Protein AF-A0A8T7GIE9-F1 (afdb_monomer_lite)

Radius of gyration: 16.2 Å; chains: 1; bounding box: 34×30×41 Å

Sequence (83 aa):
MKILSVRVCKETKDKLEFLVSKKTFRNKSEAVRIMLEEHLKEHSELFSTAEFEGLIKEADKMSDRSFEELAAKVFKAQKHLCN

pLDDT: mean 75.1, std 14.09, range [38.06, 92.19]

Secondary structure (DSSP, 8-state):
---------HHHHHHHHHHHHTTSSSSHHHHHHHHHHHHHHHTGGGG-HHHHHHHHHHHTTS-HHHHHHHHHHHHHTTTTS--

Foldseek 3Di:
DDDDDDDDDPVVVVVLVVCCVVVVDVDSVRVVVVVVVVVCVVPVVVCPDDVVVVVVVVVVVDDPVRVVVVCCVVVVVPPPDDD

Structure (mmCIF, N/CA/C/O backbone):
data_AF-A0A8T7GIE9-F1
#
_entry.id   AF-A0A8T7GIE9-F1
#
loop_
_atom_site.group_PDB
_atom_site.id
_atom_site.type_symbol
_atom_site.label_atom_id
_atom_site.label_alt_id
_atom_site.label_comp_id
_atom_site.label_asym_id
_atom_site.label_entity_id
_atom_site.label_seq_id
_atom_site.pdbx_PDB_ins_code
_atom_site.Cartn_x
_atom_site.Cartn_y
_atom_site.Cartn_z
_atom_site.occupancy
_atom_site.B_iso_or_equiv
_atom_site.auth_seq_id
_atom_site.auth_comp_id
_atom_site.auth_asym_id
_atom_site.auth_atom_id
_atom_site.pdbx_PDB_model_num
ATOM 1 N N . MET A 1 1 ? -1.203 17.882 -1.775 1.00 62.81 1 MET A N 1
ATOM 2 C CA . MET A 1 1 ? -1.443 16.428 -1.622 1.00 62.81 1 MET A CA 1
ATOM 3 C C . MET A 1 1 ? -2.296 15.973 -2.798 1.00 62.81 1 MET A C 1
ATOM 5 O O . MET A 1 1 ? -3.349 16.563 -2.999 1.00 62.81 1 MET A O 1
ATOM 9 N N . LYS A 1 2 ? -1.835 15.020 -3.618 1.00 76.88 2 LYS A N 1
ATOM 10 C CA . LYS A 1 2 ? -2.607 14.516 -4.770 1.00 76.88 2 LYS A CA 1
ATOM 11 C C . LYS A 1 2 ? -3.463 13.338 -4.301 1.00 76.88 2 LYS A C 1
ATOM 13 O O . LYS A 1 2 ? -2.933 12.417 -3.685 1.00 76.88 2 LYS A O 1
ATOM 18 N N . ILE A 1 3 ? -4.773 13.398 -4.527 1.00 76.56 3 ILE A N 1
ATOM 19 C CA . ILE A 1 3 ? -5.706 12.324 -4.162 1.00 76.56 3 ILE A CA 1
ATOM 20 C C . ILE A 1 3 ? -5.895 11.444 -5.395 1.00 76.56 3 ILE A C 1
ATOM 22 O O . ILE A 1 3 ? -6.270 11.940 -6.455 1.00 76.56 3 ILE A O 1
ATOM 26 N N . LEU A 1 4 ? -5.613 10.150 -5.256 1.00 81.38 4 LEU A N 1
ATOM 27 C CA . LEU A 1 4 ? -5.812 9.153 -6.303 1.00 81.38 4 LEU A CA 1
ATOM 28 C C . LEU A 1 4 ? -6.998 8.268 -5.922 1.00 81.38 4 LEU A C 1
ATOM 30 O O . LEU A 1 4 ? -7.000 7.644 -4.861 1.00 81.38 4 LEU A O 1
ATOM 34 N N . SER A 1 5 ? -8.011 8.217 -6.784 1.00 81.44 5 SER A N 1
ATOM 35 C CA . SER A 1 5 ? -9.120 7.276 -6.647 1.00 81.44 5 SER A CA 1
ATOM 36 C C . SER A 1 5 ? -8.734 5.946 -7.286 1.00 81.44 5 SER A C 1
ATOM 38 O O . SER A 1 5 ? -8.505 5.889 -8.494 1.00 81.44 5 SER A O 1
ATOM 40 N N . VAL A 1 6 ? -8.695 4.877 -6.494 1.00 81.31 6 VAL A N 1
ATOM 41 C CA . VAL A 1 6 ? -8.320 3.538 -6.963 1.00 81.31 6 VAL A CA 1
ATOM 42 C C . VAL A 1 6 ? -9.518 2.608 -6.817 1.00 81.31 6 VAL A C 1
ATOM 44 O O . VAL A 1 6 ? -10.209 2.635 -5.796 1.00 81.31 6 VAL A O 1
ATOM 47 N N . ARG A 1 7 ? -9.784 1.789 -7.838 1.00 85.56 7 ARG A N 1
ATOM 48 C CA . ARG A 1 7 ? -10.776 0.713 -7.742 1.00 85.56 7 ARG A CA 1
ATOM 49 C C . ARG A 1 7 ? -10.072 -0.541 -7.253 1.00 85.56 7 ARG A C 1
ATOM 51 O O . ARG A 1 7 ? -9.070 -0.941 -7.833 1.00 85.56 7 ARG A O 1
ATOM 58 N N . VAL A 1 8 ? -10.612 -1.148 -6.209 1.00 85.06 8 VAL A N 1
ATOM 59 C CA . VAL A 1 8 ? -10.117 -2.402 -5.636 1.00 85.06 8 VAL A CA 1
ATOM 60 C C . VAL A 1 8 ? -11.278 -3.364 -5.451 1.00 85.06 8 VAL A C 1
ATOM 62 O O . VAL A 1 8 ? -12.435 -2.939 -5.357 1.00 85.06 8 VAL A O 1
ATOM 65 N N . CYS A 1 9 ? -10.969 -4.653 -5.389 1.00 89.88 9 CYS A N 1
ATOM 66 C CA . CYS A 1 9 ? -11.960 -5.687 -5.136 1.00 89.88 9 CYS A CA 1
ATOM 67 C C . CYS A 1 9 ? -12.612 -5.485 -3.762 1.00 89.88 9 CYS A C 1
ATOM 69 O O . CYS A 1 9 ? -11.984 -4.992 -2.817 1.00 89.88 9 CYS A O 1
ATOM 71 N N . LYS A 1 10 ? -13.887 -5.874 -3.649 1.00 89.44 10 LYS A N 1
ATOM 72 C CA . LYS A 1 10 ? -14.663 -5.710 -2.413 1.00 89.44 10 LYS A CA 1
ATOM 73 C C . LYS A 1 10 ? -13.981 -6.401 -1.231 1.00 89.44 10 LYS A C 1
ATOM 75 O O . LYS A 1 10 ? -13.831 -5.790 -0.184 1.00 89.44 10 LYS A O 1
ATOM 80 N N . GLU A 1 11 ? -13.474 -7.613 -1.436 1.00 90.94 11 GLU A N 1
ATOM 81 C CA . GLU A 1 11 ? -12.762 -8.364 -0.399 1.00 90.94 11 GLU A CA 1
ATOM 82 C C . GLU A 1 11 ? -11.541 -7.600 0.149 1.00 90.94 11 GLU A C 1
ATOM 84 O O . GLU A 1 11 ? -11.342 -7.512 1.359 1.00 90.94 11 GLU A O 1
ATOM 89 N N . THR A 1 12 ? -10.743 -6.985 -0.7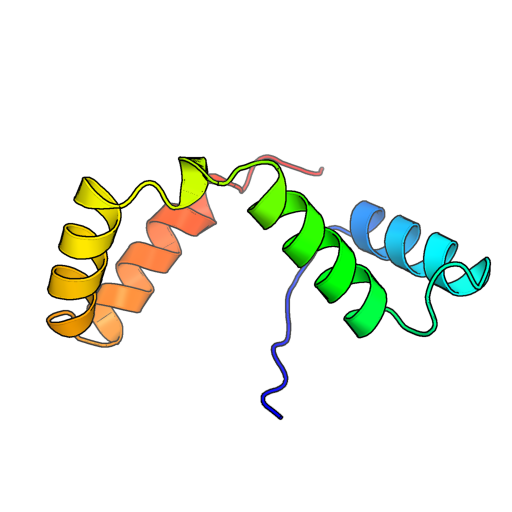30 1.00 87.81 12 THR A N 1
ATOM 90 C CA . THR A 1 12 ? -9.586 -6.166 -0.338 1.00 87.81 12 THR A CA 1
ATOM 91 C C . THR A 1 12 ? -10.018 -4.935 0.451 1.00 87.81 12 THR A C 1
ATOM 93 O O . THR A 1 12 ? -9.396 -4.585 1.455 1.00 87.81 12 THR A O 1
ATOM 96 N N . LYS A 1 13 ? -11.106 -4.285 0.022 1.00 89.25 13 LYS A N 1
ATOM 97 C CA . LYS A 1 13 ? -11.683 -3.140 0.730 1.00 89.25 13 LYS A CA 1
ATOM 98 C C . LYS A 1 13 ? -12.156 -3.534 2.131 1.00 89.25 13 LYS A C 1
ATOM 100 O O . LYS A 1 13 ? -11.861 -2.808 3.078 1.00 89.25 13 LYS A O 1
ATOM 105 N N . ASP A 1 14 ? -12.831 -4.670 2.263 1.00 91.94 14 ASP A N 1
ATOM 106 C CA . ASP A 1 14 ? -13.383 -5.148 3.532 1.00 91.94 14 ASP A CA 1
ATOM 107 C C . ASP A 1 14 ? -12.256 -5.522 4.514 1.00 91.94 14 ASP A C 1
ATOM 109 O O . ASP A 1 14 ? -12.303 -5.153 5.688 1.00 91.94 14 ASP A O 1
ATOM 113 N N . LYS A 1 15 ? -11.174 -6.153 4.030 1.00 90.19 15 LYS A N 1
ATOM 114 C CA . LYS A 1 15 ? -9.962 -6.413 4.832 1.00 90.19 15 LYS A CA 1
ATOM 115 C C . LYS A 1 15 ? -9.300 -5.117 5.316 1.00 90.19 15 LYS A C 1
ATOM 117 O O . LYS A 1 15 ? -8.935 -5.012 6.486 1.00 90.19 15 LYS A O 1
ATOM 122 N N . LEU A 1 16 ? -9.185 -4.109 4.448 1.00 90.25 16 LEU A N 1
ATOM 123 C CA . LEU A 1 16 ? -8.667 -2.783 4.816 1.00 90.25 16 LEU A CA 1
ATOM 124 C C . LEU A 1 16 ? -9.548 -2.093 5.866 1.00 90.25 16 LEU A C 1
ATOM 126 O O . LEU A 1 16 ? -9.036 -1.515 6.823 1.00 90.25 16 LEU A O 1
ATOM 130 N N . GLU A 1 17 ? -10.871 -2.160 5.709 1.00 91.00 17 GLU A N 1
ATOM 131 C CA . GLU A 1 17 ? -11.825 -1.628 6.687 1.00 91.00 17 GLU A CA 1
ATOM 132 C C . GLU A 1 17 ? -11.702 -2.327 8.038 1.00 91.00 17 GLU A C 1
ATOM 134 O O . GLU A 1 17 ? -11.669 -1.653 9.070 1.00 91.00 17 GLU A O 1
ATOM 139 N N . PHE A 1 18 ? -11.548 -3.650 8.040 1.00 92.19 18 PHE A N 1
ATOM 140 C CA . PHE A 1 18 ? -11.334 -4.422 9.256 1.00 92.19 18 PHE A CA 1
ATOM 141 C C . PHE A 1 18 ? -10.072 -3.969 10.005 1.00 92.19 18 PHE A C 1
ATOM 143 O O . PHE A 1 18 ? -10.140 -3.695 11.203 1.00 92.19 18 PHE A O 1
ATOM 150 N N . LEU A 1 19 ? -8.941 -3.806 9.315 1.00 88.50 19 LEU A N 1
ATOM 151 C CA . LEU A 1 19 ? -7.678 -3.381 9.934 1.00 88.50 19 LEU A CA 1
ATOM 152 C C . LEU A 1 19 ? -7.749 -1.964 10.527 1.00 88.50 19 LEU A C 1
ATOM 154 O O . LEU A 1 19 ? -7.229 -1.713 11.615 1.00 88.50 19 LEU A O 1
ATOM 158 N N . VAL A 1 20 ? -8.454 -1.047 9.860 1.00 90.69 20 VAL A N 1
ATOM 159 C CA . VAL A 1 20 ? -8.717 0.294 10.406 1.00 90.69 20 VAL A CA 1
ATOM 160 C C . VAL A 1 20 ? -9.663 0.212 11.610 1.00 90.69 20 VAL A C 1
ATOM 162 O O . VAL A 1 20 ? -9.429 0.865 12.626 1.00 90.69 20 VAL A O 1
ATOM 165 N N . SER A 1 21 ? -10.697 -0.636 11.555 1.00 89.38 21 SER A N 1
ATOM 166 C CA . SER A 1 21 ? -11.647 -0.823 12.665 1.00 89.38 21 SER A CA 1
ATOM 167 C C . SER A 1 21 ? -10.984 -1.369 13.936 1.00 89.38 21 SER A C 1
ATOM 169 O O . SER A 1 21 ? -11.364 -1.004 15.049 1.00 89.38 21 SER A O 1
ATOM 171 N N . LYS A 1 22 ? -9.937 -2.190 13.780 1.00 90.50 22 LYS A N 1
ATOM 172 C CA . LYS A 1 22 ? -9.114 -2.722 14.874 1.00 90.50 22 LYS A CA 1
ATOM 173 C C . LYS A 1 22 ? -8.125 -1.704 15.448 1.00 90.50 22 LYS A C 1
ATOM 175 O O . LYS A 1 22 ? -7.394 -2.042 16.372 1.00 90.50 22 LYS A O 1
ATOM 180 N N . LYS A 1 23 ? -8.129 -0.463 14.943 1.00 86.00 23 LYS A N 1
ATOM 181 C CA . LYS A 1 23 ? -7.195 0.619 15.295 1.00 86.00 23 LYS A CA 1
ATOM 182 C C . LYS A 1 23 ? -5.726 0.277 15.024 1.00 86.00 23 LYS A C 1
ATOM 184 O O . LYS A 1 23 ? -4.847 0.949 15.551 1.00 86.00 23 LYS A O 1
ATOM 189 N N . THR A 1 24 ? -5.459 -0.726 14.183 1.00 86.62 24 THR A N 1
ATOM 190 C CA . THR A 1 24 ? -4.101 -1.042 13.715 1.00 86.62 24 THR A CA 1
ATOM 191 C C . THR A 1 24 ? -3.564 0.077 12.826 1.00 86.62 24 THR A C 1
ATOM 193 O O . THR A 1 24 ? -2.385 0.398 12.887 1.00 86.62 24 THR A O 1
ATOM 196 N N . PHE A 1 25 ? -4.450 0.722 12.061 1.00 89.38 25 PHE A N 1
ATOM 197 C CA . PHE A 1 25 ? -4.138 1.907 11.266 1.00 89.38 25 PHE A CA 1
ATOM 198 C C . PHE A 1 25 ? -5.148 3.017 11.537 1.00 89.38 25 PHE A C 1
ATOM 200 O O . PHE A 1 25 ? -6.335 2.753 11.742 1.00 89.38 25 PHE A O 1
ATOM 207 N N . ARG A 1 26 ? -4.701 4.277 11.484 1.00 86.56 26 ARG A N 1
ATOM 208 C CA . ARG A 1 26 ? -5.565 5.439 11.745 1.00 86.56 26 ARG A CA 1
ATOM 209 C C . ARG A 1 26 ? -6.633 5.643 10.670 1.00 86.56 26 ARG A C 1
ATOM 211 O O . ARG A 1 26 ? -7.723 6.124 10.965 1.00 86.56 26 ARG A O 1
ATOM 218 N N . ASN A 1 27 ? -6.307 5.353 9.412 1.00 90.12 27 ASN A N 1
ATOM 219 C CA . ASN A 1 27 ? -7.209 5.474 8.267 1.00 90.12 27 ASN A CA 1
ATOM 220 C C . ASN A 1 27 ? -6.742 4.576 7.107 1.00 90.12 27 ASN A C 1
ATOM 222 O O . ASN A 1 27 ? -5.623 4.068 7.108 1.00 90.12 27 ASN A O 1
ATOM 226 N N . LYS A 1 28 ? -7.600 4.402 6.095 1.00 88.25 28 LYS A N 1
ATOM 227 C CA . LYS A 1 28 ? -7.322 3.532 4.938 1.00 88.25 28 LYS A CA 1
ATOM 228 C C . LYS A 1 28 ? -6.108 3.989 4.129 1.00 88.25 28 LYS A C 1
ATOM 230 O O . LYS A 1 28 ? -5.325 3.157 3.695 1.00 88.25 28 LYS A O 1
ATOM 235 N N . SER A 1 29 ? -5.954 5.296 3.926 1.00 88.25 29 SER A N 1
ATOM 236 C CA . SER A 1 29 ? -4.848 5.850 3.138 1.00 88.25 29 SER A CA 1
ATOM 237 C C . SER A 1 29 ? -3.497 5.609 3.809 1.00 88.25 29 SER A C 1
ATOM 239 O O . SER A 1 29 ? -2.515 5.335 3.131 1.00 88.25 29 SER A O 1
ATOM 241 N N . GLU A 1 30 ? -3.455 5.696 5.137 1.00 87.38 30 GLU A N 1
ATOM 242 C CA . GLU A 1 30 ? -2.278 5.382 5.943 1.00 87.38 30 GLU A CA 1
ATOM 243 C C . GLU A 1 30 ? -1.945 3.893 5.883 1.00 87.38 30 GLU A C 1
ATOM 245 O O . GLU A 1 30 ? -0.801 3.552 5.601 1.00 87.38 30 GLU A O 1
ATOM 250 N N . ALA A 1 31 ? -2.949 3.022 6.038 1.00 89.12 31 ALA A N 1
ATOM 251 C CA . ALA A 1 31 ? -2.772 1.577 5.914 1.00 89.12 31 ALA A CA 1
ATOM 252 C C . ALA A 1 31 ? -2.166 1.196 4.556 1.00 89.12 31 ALA A C 1
ATOM 254 O O . ALA A 1 31 ? -1.146 0.519 4.497 1.00 89.12 31 ALA A O 1
ATOM 255 N N . VAL A 1 32 ? -2.756 1.694 3.463 1.00 89.81 32 VAL A N 1
ATOM 256 C CA . VAL A 1 32 ? -2.271 1.417 2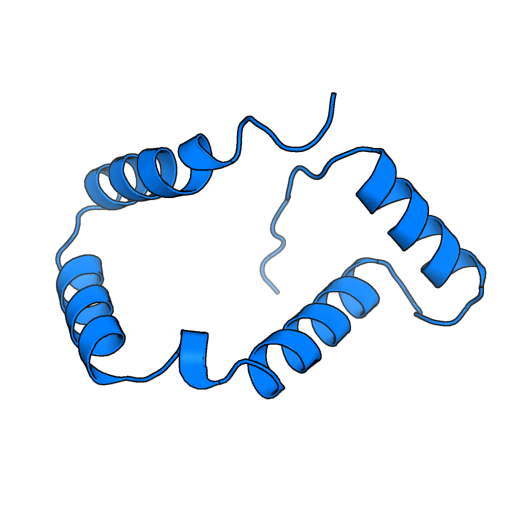.104 1.00 89.81 32 VAL A CA 1
ATOM 257 C C . VAL A 1 32 ? -0.860 1.962 1.895 1.00 89.81 32 VAL A C 1
ATOM 259 O O . VAL A 1 32 ? -0.048 1.295 1.262 1.00 89.81 32 VAL A O 1
ATOM 262 N N . ARG A 1 33 ? -0.541 3.150 2.425 1.00 88.25 33 ARG A N 1
ATOM 263 C CA . ARG A 1 33 ? 0.804 3.722 2.292 1.00 88.25 33 ARG A CA 1
ATOM 264 C C . ARG A 1 33 ? 1.851 2.860 2.992 1.00 88.25 33 ARG A C 1
ATOM 266 O O . ARG A 1 33 ? 2.852 2.547 2.365 1.00 88.25 33 ARG A O 1
ATOM 273 N N . ILE A 1 34 ? 1.604 2.464 4.240 1.00 88.62 34 ILE A N 1
ATOM 274 C CA . ILE A 1 34 ? 2.540 1.635 5.012 1.00 88.62 34 ILE A CA 1
ATOM 275 C C . ILE A 1 34 ? 2.732 0.280 4.331 1.00 88.62 34 ILE A C 1
ATOM 277 O O . ILE A 1 34 ? 3.865 -0.107 4.078 1.00 88.62 34 ILE A O 1
ATOM 281 N N . MET A 1 35 ? 1.638 -0.384 3.942 1.00 88.69 35 MET A N 1
ATOM 282 C CA . MET A 1 35 ? 1.702 -1.672 3.242 1.00 88.69 35 MET A CA 1
ATOM 283 C C . MET A 1 35 ? 2.502 -1.586 1.940 1.00 88.69 35 MET A C 1
ATOM 285 O O . MET A 1 35 ? 3.286 -2.480 1.641 1.00 88.69 35 MET A O 1
ATOM 289 N N . LEU A 1 36 ? 2.314 -0.515 1.159 1.00 87.00 36 LEU A N 1
ATOM 290 C CA . LEU A 1 36 ? 3.111 -0.295 -0.043 1.00 87.00 36 LEU A CA 1
ATOM 291 C C . LEU A 1 36 ? 4.577 -0.069 0.320 1.00 87.00 36 LEU A C 1
ATOM 293 O O . LEU A 1 36 ? 5.431 -0.746 -0.227 1.00 87.00 36 LEU A O 1
ATOM 297 N N . GLU A 1 37 ? 4.886 0.834 1.249 1.00 85.81 37 GLU A N 1
ATOM 298 C CA . GLU A 1 37 ? 6.270 1.110 1.650 1.00 85.81 37 GLU A CA 1
ATOM 299 C C . GLU A 1 37 ? 7.010 -0.138 2.145 1.00 85.81 37 GLU A C 1
ATOM 301 O O . GLU A 1 37 ? 8.174 -0.326 1.799 1.00 85.81 37 GLU A O 1
ATOM 306 N N . GLU A 1 38 ? 6.352 -0.991 2.929 1.00 88.56 38 GLU A N 1
ATOM 307 C CA . GLU A 1 38 ? 6.898 -2.275 3.377 1.00 88.56 38 GLU A CA 1
ATOM 308 C C . GLU A 1 38 ? 7.138 -3.211 2.193 1.00 88.56 38 GLU A C 1
ATOM 310 O O . GLU A 1 38 ? 8.256 -3.687 2.011 1.00 88.56 38 GLU A O 1
ATOM 315 N N . HIS A 1 39 ? 6.142 -3.377 1.320 1.00 84.56 39 HIS A N 1
ATOM 316 C CA . HIS A 1 39 ? 6.262 -4.230 0.142 1.00 84.56 39 HIS A CA 1
ATOM 317 C C . HIS A 1 39 ? 7.397 -3.789 -0.795 1.00 84.56 39 HIS A C 1
ATOM 319 O O . HIS A 1 39 ? 8.141 -4.624 -1.299 1.00 84.56 39 HIS A O 1
ATOM 325 N N . LEU A 1 40 ? 7.579 -2.480 -1.004 1.00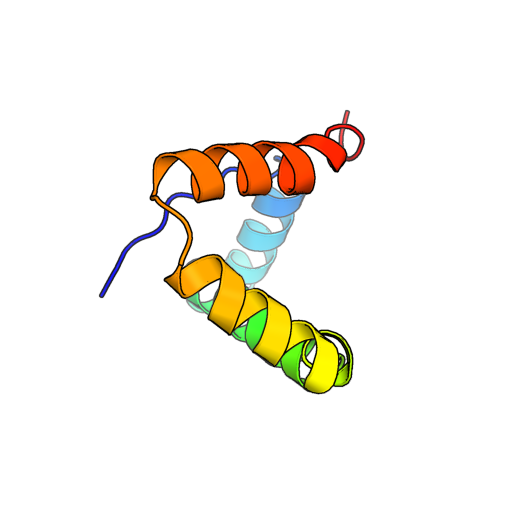 81.31 40 LEU A N 1
ATOM 326 C CA . LEU A 1 40 ? 8.666 -1.963 -1.843 1.00 81.31 40 LEU A CA 1
ATOM 327 C C . LEU A 1 40 ? 10.045 -2.109 -1.184 1.00 81.31 40 LEU A C 1
ATOM 329 O O . LEU A 1 40 ? 11.041 -2.225 -1.894 1.00 81.31 40 LEU A O 1
ATOM 333 N N . LYS A 1 41 ? 10.125 -2.097 0.153 1.00 81.00 41 LYS A N 1
ATOM 334 C CA . LYS A 1 41 ? 11.375 -2.378 0.878 1.00 81.00 41 LYS A CA 1
ATOM 335 C C . LYS A 1 41 ? 11.745 -3.854 0.802 1.00 81.00 41 LYS A C 1
ATOM 337 O O . LYS A 1 41 ? 12.917 -4.166 0.623 1.00 81.00 41 LYS A O 1
ATOM 342 N N . GLU A 1 42 ? 10.762 -4.736 0.958 1.00 86.62 42 GLU A N 1
ATOM 343 C CA . GLU A 1 42 ? 10.954 -6.187 0.884 1.00 86.62 42 GLU A CA 1
ATOM 344 C C . GLU A 1 42 ? 11.323 -6.635 -0.530 1.00 86.62 42 GLU A C 1
ATOM 346 O O . GLU A 1 42 ? 12.204 -7.473 -0.691 1.00 86.62 42 GLU A O 1
ATOM 351 N N . HIS A 1 43 ? 10.704 -6.021 -1.540 1.00 81.06 43 HIS A N 1
ATOM 352 C CA . HIS A 1 43 ? 10.880 -6.371 -2.944 1.00 81.06 43 HIS A CA 1
ATOM 353 C C . HIS A 1 43 ? 11.625 -5.290 -3.729 1.00 81.06 43 HIS A C 1
ATOM 355 O O . HIS A 1 43 ? 11.140 -4.760 -4.734 1.00 81.06 43 HIS A O 1
ATOM 361 N N . SER A 1 44 ? 12.826 -4.945 -3.265 1.00 71.56 44 SER A N 1
ATOM 362 C CA . SER A 1 44 ? 13.690 -3.958 -3.930 1.00 71.56 44 SER A CA 1
ATOM 363 C C . SER A 1 44 ? 14.041 -4.333 -5.382 1.00 71.56 44 SER A C 1
ATOM 365 O O . SER A 1 44 ? 14.315 -3.459 -6.205 1.00 71.56 44 SER A O 1
ATOM 367 N N . GLU A 1 45 ? 13.964 -5.620 -5.728 1.00 75.44 45 GLU A N 1
ATOM 368 C CA . GLU A 1 45 ? 14.142 -6.161 -7.073 1.00 75.44 45 GLU A CA 1
ATOM 369 C C . GLU A 1 45 ? 13.099 -5.662 -8.078 1.00 75.44 45 GLU A C 1
ATOM 371 O O . GLU A 1 45 ? 13.426 -5.530 -9.258 1.00 75.44 45 GLU A O 1
ATOM 376 N N . LEU A 1 46 ? 11.892 -5.294 -7.622 1.00 68.94 46 LEU A N 1
ATOM 377 C CA . LEU A 1 46 ? 10.869 -4.661 -8.467 1.00 68.94 46 LEU A CA 1
ATOM 378 C C . LEU A 1 46 ? 11.343 -3.318 -9.039 1.00 68.94 46 LEU A C 1
ATOM 380 O O . LEU A 1 46 ? 10.779 -2.832 -10.018 1.00 68.94 46 LEU A O 1
ATOM 384 N N . PHE A 1 47 ? 12.385 -2.735 -8.442 1.00 63.44 47 PHE A N 1
ATOM 385 C CA . PHE A 1 47 ? 13.018 -1.496 -8.875 1.00 63.44 47 PHE A CA 1
ATOM 386 C C . PHE A 1 47 ? 14.473 -1.680 -9.311 1.00 63.44 47 PHE A C 1
ATOM 388 O O . PHE A 1 47 ? 15.158 -0.677 -9.512 1.00 63.44 47 PHE A O 1
ATOM 395 N N . SER A 1 48 ? 14.977 -2.916 -9.459 1.00 57.81 48 SER A N 1
ATOM 396 C CA . SER A 1 48 ? 16.369 -3.105 -9.882 1.00 57.81 48 SER A CA 1
ATOM 397 C C . SER A 1 48 ? 16.599 -2.493 -11.272 1.00 57.81 48 SER A C 1
ATOM 399 O O . SER A 1 48 ? 15.811 -2.620 -12.208 1.00 57.81 48 SER A O 1
ATOM 401 N N . THR A 1 49 ? 17.657 -1.699 -11.349 1.00 58.41 49 THR A N 1
ATOM 402 C CA . THR A 1 49 ? 17.617 -0.342 -11.909 1.00 58.41 49 THR A CA 1
ATOM 403 C C . THR A 1 49 ? 18.032 -0.219 -13.376 1.00 58.41 49 THR A C 1
ATOM 405 O O . THR A 1 49 ? 17.939 0.870 -13.932 1.00 58.41 49 THR A O 1
ATOM 408 N N . ALA A 1 50 ? 18.444 -1.296 -14.049 1.00 58.38 50 ALA A N 1
ATOM 409 C CA . ALA A 1 50 ? 18.910 -1.197 -15.439 1.00 58.38 50 ALA A CA 1
ATOM 410 C C . ALA A 1 50 ? 17.754 -1.097 -16.451 1.00 58.38 50 ALA A C 1
ATOM 412 O O . ALA A 1 50 ? 17.763 -0.247 -17.340 1.00 58.38 50 ALA A O 1
ATOM 413 N N . GLU A 1 51 ? 16.730 -1.936 -16.297 1.00 57.25 51 GLU A N 1
ATOM 414 C CA . GLU A 1 51 ? 15.561 -1.929 -17.185 1.00 57.25 51 GLU A CA 1
ATOM 415 C C . GLU A 1 51 ? 14.608 -0.777 -16.842 1.00 57.25 51 GLU A C 1
ATOM 417 O O . GLU A 1 51 ? 14.022 -0.164 -17.734 1.00 57.25 51 GLU A O 1
ATOM 422 N N . PHE A 1 52 ? 14.514 -0.412 -15.559 1.00 61.59 52 PHE A N 1
ATOM 423 C CA . PHE A 1 52 ? 13.644 0.670 -15.104 1.00 61.59 52 PHE A CA 1
ATOM 424 C C . PHE A 1 52 ? 14.140 2.053 -15.552 1.00 61.59 52 PHE A C 1
ATOM 426 O O . PHE A 1 52 ? 13.330 2.878 -15.963 1.00 61.59 52 PHE A O 1
ATOM 433 N N . GLU A 1 53 ? 15.454 2.314 -15.568 1.00 60.91 53 GLU A N 1
ATOM 434 C CA . GLU A 1 53 ? 15.991 3.555 -16.151 1.00 60.91 53 GLU A CA 1
ATOM 435 C C . GLU A 1 53 ? 15.711 3.665 -17.654 1.00 60.91 53 GLU A C 1
ATOM 437 O O . GLU A 1 53 ? 15.412 4.755 -18.148 1.00 60.91 53 GLU A O 1
ATOM 442 N N . GLY A 1 54 ? 15.800 2.548 -18.384 1.00 62.53 54 GLY A N 1
ATOM 443 C CA . GLY A 1 54 ? 15.429 2.485 -19.796 1.00 62.53 54 GLY A CA 1
ATOM 444 C C . GLY A 1 54 ? 13.951 2.815 -19.995 1.00 62.53 54 GLY A C 1
ATOM 445 O O . GLY A 1 54 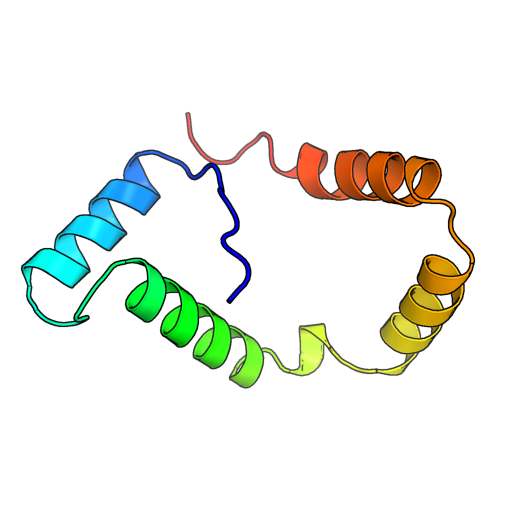? 13.618 3.700 -20.779 1.00 62.53 54 GLY A O 1
ATOM 446 N N . LEU A 1 55 ? 13.081 2.184 -19.205 1.00 62.94 55 LEU A N 1
ATOM 447 C CA . LEU A 1 55 ? 11.637 2.414 -19.235 1.00 62.94 55 LEU A CA 1
ATOM 448 C C . LEU A 1 55 ? 11.249 3.835 -18.817 1.00 62.94 55 LEU A C 1
ATOM 450 O O . LEU A 1 55 ? 10.359 4.406 -19.434 1.00 62.94 55 LEU A O 1
ATOM 454 N N . ILE A 1 56 ? 11.917 4.444 -17.831 1.00 63.78 56 ILE A N 1
ATOM 455 C CA . ILE A 1 56 ? 11.692 5.851 -17.464 1.00 63.78 56 ILE A CA 1
ATOM 456 C C . ILE A 1 56 ? 12.101 6.765 -18.622 1.00 63.78 56 ILE A C 1
ATOM 458 O O . ILE A 1 56 ? 11.342 7.659 -18.979 1.00 63.78 56 ILE A O 1
ATOM 462 N N . LYS A 1 57 ? 13.265 6.536 -19.245 1.00 66.69 57 LYS A N 1
ATOM 463 C CA . LYS A 1 57 ? 13.725 7.329 -20.401 1.00 66.69 57 LYS A CA 1
ATOM 464 C C . LYS A 1 57 ? 12.814 7.179 -21.619 1.00 66.69 57 LYS A C 1
ATOM 466 O O . LYS A 1 57 ? 12.719 8.112 -22.413 1.00 66.69 57 LYS A O 1
ATOM 471 N N . GLU A 1 58 ? 12.184 6.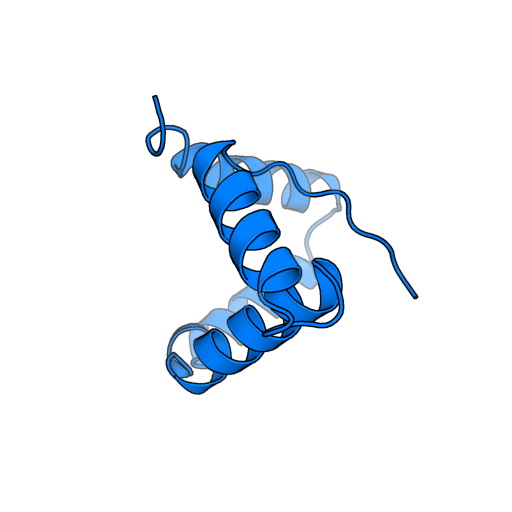023 -21.802 1.00 66.31 58 GLU A N 1
ATOM 472 C CA . GLU A 1 58 ? 11.175 5.823 -22.845 1.00 66.31 58 GLU A CA 1
ATOM 473 C C . GLU A 1 58 ? 9.816 6.420 -22.468 1.00 66.31 58 GLU A C 1
ATOM 475 O O . GLU A 1 58 ? 9.162 7.013 -23.323 1.00 66.31 58 GLU A O 1
ATOM 480 N N . ALA A 1 59 ? 9.417 6.341 -21.197 1.00 62.28 59 ALA A N 1
ATOM 481 C CA . ALA A 1 59 ? 8.196 6.957 -20.688 1.00 62.28 59 ALA A CA 1
ATOM 482 C C . ALA A 1 59 ? 8.251 8.489 -20.772 1.00 62.28 59 ALA A C 1
ATOM 484 O O . ALA A 1 59 ? 7.266 9.106 -21.158 1.00 62.28 59 ALA A O 1
ATOM 485 N N . ASP A 1 60 ? 9.408 9.097 -20.506 1.00 65.56 60 ASP A N 1
ATOM 486 C CA . ASP A 1 60 ? 9.624 10.547 -20.634 1.00 65.56 60 ASP A CA 1
ATOM 487 C C . ASP A 1 60 ? 9.559 11.020 -22.101 1.00 65.56 60 ASP A C 1
ATOM 489 O O . ASP A 1 60 ? 9.311 12.186 -22.398 1.00 65.56 60 ASP A O 1
ATOM 493 N N . LYS A 1 61 ? 9.743 10.091 -23.048 1.00 75.44 61 LYS A N 1
ATOM 494 C CA . LYS A 1 61 ? 9.560 10.315 -24.490 1.00 75.44 61 LYS A CA 1
ATOM 495 C C . LYS A 1 61 ? 8.166 9.920 -24.983 1.00 75.44 61 LYS A C 1
ATOM 497 O O .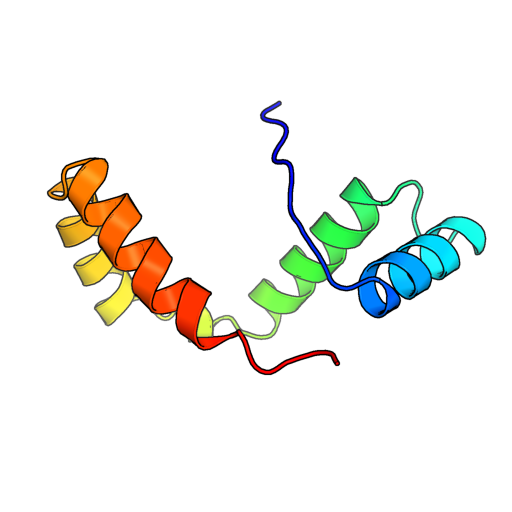 LYS A 1 61 ? 7.853 10.163 -26.150 1.00 75.44 61 LYS A O 1
ATOM 502 N N . MET A 1 62 ? 7.338 9.295 -24.145 1.00 73.44 62 MET A N 1
ATOM 503 C CA . MET A 1 62 ? 5.974 8.932 -24.512 1.00 73.44 62 MET A CA 1
ATOM 504 C C . MET A 1 62 ? 5.042 10.127 -24.375 1.00 73.44 62 MET A C 1
ATOM 506 O O . MET A 1 62 ? 5.045 10.848 -23.385 1.00 73.44 62 MET A O 1
ATOM 510 N N . SER A 1 63 ? 4.165 10.280 -25.364 1.00 77.19 63 SER A N 1
ATOM 511 C CA . SER A 1 63 ? 2.985 11.124 -25.206 1.00 77.19 63 SER A CA 1
ATOM 512 C C . SER A 1 63 ? 2.014 10.502 -24.197 1.00 77.19 63 SER A C 1
ATOM 514 O O . SER A 1 63 ? 1.936 9.273 -24.097 1.00 77.19 63 SER A O 1
ATOM 516 N N . ASP A 1 64 ? 1.211 11.331 -23.524 1.00 74.00 64 ASP A N 1
ATOM 517 C CA . ASP A 1 64 ? 0.190 10.885 -22.560 1.00 74.00 64 ASP A CA 1
ATOM 518 C C . ASP A 1 64 ? -0.697 9.761 -23.116 1.00 74.00 64 ASP A C 1
ATOM 520 O O . ASP A 1 64 ? -0.993 8.783 -22.432 1.00 74.00 64 ASP A O 1
ATOM 524 N N . ARG A 1 65 ? -1.046 9.836 -24.405 1.00 74.62 65 ARG A N 1
ATOM 525 C CA . ARG A 1 65 ? -1.838 8.812 -25.096 1.00 74.62 65 ARG A CA 1
ATOM 526 C C . ARG A 1 65 ? -1.124 7.459 -25.170 1.00 74.62 65 ARG A C 1
ATOM 528 O O . ARG A 1 65 ? -1.741 6.418 -24.965 1.00 74.62 65 ARG A O 1
ATOM 535 N N . SER A 1 66 ? 0.171 7.462 -25.470 1.00 73.12 66 SER A N 1
ATOM 536 C CA . SER A 1 66 ? 0.983 6.242 -25.550 1.00 73.12 66 SER A CA 1
ATOM 537 C C . SER A 1 66 ? 1.159 5.606 -24.172 1.00 73.12 66 SER A C 1
ATOM 539 O O . SER A 1 66 ? 1.083 4.384 -24.038 1.00 73.12 66 SER A O 1
ATOM 541 N N . PHE A 1 67 ? 1.318 6.441 -23.144 1.00 73.38 67 PHE A N 1
ATOM 542 C CA . PHE A 1 67 ? 1.366 5.994 -21.759 1.00 73.38 67 PHE A CA 1
ATOM 543 C C . PHE A 1 67 ? 0.037 5.364 -21.325 1.00 73.38 67 PHE A C 1
ATOM 545 O O . PHE A 1 67 ? 0.035 4.275 -20.756 1.00 73.38 67 PHE A O 1
ATOM 552 N N . GLU A 1 68 ? -1.099 5.990 -21.643 1.00 69.81 68 GLU A N 1
ATOM 553 C CA . GLU A 1 68 ? -2.428 5.441 -21.352 1.00 69.81 68 GLU A CA 1
ATOM 554 C C . GLU A 1 68 ? -2.674 4.093 -22.045 1.00 69.81 68 GLU A C 1
ATOM 556 O O . GLU A 1 68 ? -3.211 3.171 -21.429 1.00 69.81 68 GLU A O 1
ATOM 561 N N . GLU A 1 69 ? -2.253 3.936 -23.302 1.00 73.81 69 GLU A N 1
ATOM 562 C CA . GLU A 1 69 ? -2.372 2.675 -24.044 1.00 73.81 69 GLU A CA 1
ATOM 563 C C . GLU A 1 69 ? -1.487 1.564 -23.451 1.00 73.81 69 GLU A C 1
ATOM 565 O O . GLU A 1 69 ? -1.922 0.410 -23.342 1.00 73.81 69 GLU A O 1
ATOM 570 N N . LEU A 1 70 ? -0.266 1.903 -23.026 1.00 67.88 70 LEU A N 1
ATOM 571 C CA . LEU A 1 70 ? 0.653 0.977 -22.364 1.00 67.88 70 LEU A CA 1
ATOM 572 C C . LEU A 1 70 ? 0.138 0.578 -20.976 1.00 67.88 70 LEU A C 1
ATOM 574 O O . LEU A 1 70 ? 0.035 -0.612 -20.674 1.00 67.88 70 LEU A O 1
ATOM 578 N N . ALA A 1 71 ? -0.267 1.554 -20.164 1.00 66.44 71 ALA A N 1
ATOM 579 C CA . ALA A 1 71 ? -0.876 1.335 -18.859 1.00 66.44 71 ALA A CA 1
ATOM 580 C C . ALA A 1 71 ? -2.133 0.469 -18.995 1.00 66.44 71 ALA A C 1
ATOM 582 O O . ALA A 1 71 ? -2.303 -0.508 -18.268 1.00 66.44 71 ALA A O 1
ATOM 583 N N . ALA A 1 72 ? -2.985 0.744 -19.985 1.00 69.38 72 ALA A N 1
ATOM 584 C CA . ALA A 1 72 ? -4.149 -0.081 -20.258 1.00 69.38 72 ALA A CA 1
ATOM 585 C C . ALA A 1 72 ? -3.768 -1.526 -20.602 1.00 69.38 72 ALA A C 1
ATOM 587 O O . ALA A 1 72 ? -4.491 -2.423 -20.191 1.00 69.38 72 ALA A O 1
ATOM 588 N N . LYS A 1 73 ? -2.668 -1.792 -21.317 1.00 64.31 73 LYS A N 1
ATOM 589 C CA . LYS A 1 73 ? -2.211 -3.165 -21.606 1.00 64.31 73 LYS A CA 1
ATOM 590 C C . LYS A 1 73 ? -1.668 -3.875 -20.365 1.00 64.31 73 LYS A C 1
ATOM 592 O O . LYS A 1 73 ? -2.071 -5.006 -20.106 1.00 64.31 73 LYS A O 1
ATOM 597 N N . VAL A 1 74 ? -0.818 -3.206 -19.587 1.00 63.50 74 VAL A N 1
ATOM 598 C CA . VAL A 1 74 ? -0.200 -3.770 -18.375 1.00 63.50 74 VAL A CA 1
ATOM 599 C C . VAL A 1 74 ? -1.256 -4.028 -17.297 1.00 63.50 74 VAL A C 1
ATOM 601 O O . VAL A 1 74 ? -1.337 -5.126 -16.753 1.00 63.50 74 VAL A O 1
ATOM 604 N N . PHE A 1 75 ? -2.143 -3.062 -17.047 1.00 61.97 75 PHE A N 1
ATOM 605 C CA . PHE A 1 75 ? -3.179 -3.183 -16.021 1.00 61.97 75 PHE A CA 1
ATOM 606 C C . PHE A 1 75 ? -4.422 -3.972 -16.481 1.00 61.97 75 PHE A C 1
ATOM 608 O O . PHE A 1 75 ? -5.130 -4.518 -15.635 1.00 61.97 75 PHE A O 1
ATOM 615 N N . LYS A 1 76 ? -4.709 -4.118 -17.791 1.00 57.28 76 LYS A N 1
ATOM 616 C CA . LYS A 1 76 ? -5.781 -5.032 -18.263 1.00 57.28 76 LYS A CA 1
ATOM 617 C C . LYS A 1 76 ? -5.434 -6.506 -18.073 1.00 57.28 76 LYS A C 1
ATOM 619 O O . LYS A 1 76 ? -6.365 -7.308 -17.987 1.00 57.28 76 LYS A O 1
ATOM 624 N N . ALA A 1 77 ? -4.153 -6.869 -17.996 1.00 48.72 77 ALA A N 1
ATOM 625 C CA . ALA A 1 77 ? -3.738 -8.259 -17.808 1.00 48.72 77 ALA A CA 1
ATOM 626 C C . ALA A 1 77 ? -4.195 -8.852 -16.456 1.00 48.72 77 ALA A C 1
ATOM 628 O O . ALA A 1 77 ? -4.258 -10.068 -16.317 1.00 48.72 77 ALA A O 1
ATOM 629 N N . GLN A 1 78 ? -4.612 -8.027 -15.487 1.00 49.34 78 GLN A N 1
ATOM 630 C CA . GLN A 1 78 ? -5.106 -8.480 -14.179 1.00 49.34 78 GLN A CA 1
ATOM 631 C C . GLN A 1 78 ? -6.638 -8.614 -14.076 1.00 49.34 78 GLN A C 1
ATOM 633 O O . GLN A 1 78 ? -7.185 -8.669 -12.978 1.00 49.34 78 GLN A O 1
ATOM 638 N N . LYS A 1 79 ? -7.366 -8.737 -15.196 1.00 46.97 79 LYS A N 1
ATOM 639 C CA . LYS A 1 79 ? -8.825 -8.992 -15.180 1.00 46.97 79 LYS A CA 1
ATOM 640 C C . LYS A 1 79 ? -9.252 -10.361 -14.609 1.00 46.97 79 LYS A C 1
ATOM 642 O O . LYS A 1 79 ? -10.448 -10.633 -14.567 1.00 46.97 79 LYS A O 1
ATOM 647 N N . HIS A 1 80 ? -8.318 -11.198 -14.152 1.00 46.66 80 HIS A N 1
ATOM 648 C CA . HIS A 1 80 ? -8.583 -12.519 -13.568 1.00 46.66 80 HIS A CA 1
ATOM 649 C C . HIS A 1 80 ? -8.123 -12.653 -12.109 1.00 46.66 80 HIS A C 1
ATOM 651 O O . HIS A 1 80 ? -7.575 -13.680 -11.721 1.00 46.66 80 HIS A O 1
ATOM 657 N N . LEU A 1 81 ? -8.361 -11.647 -11.270 1.00 48.03 81 LEU A N 1
ATOM 658 C CA . LEU A 1 81 ? -8.392 -11.859 -9.824 1.00 48.03 81 LEU A CA 1
ATOM 659 C C . LEU A 1 81 ? -9.655 -11.217 -9.253 1.00 48.03 81 LEU A C 1
ATOM 661 O O . LEU A 1 81 ? -9.825 -10.005 -9.342 1.00 48.03 81 LEU A O 1
ATOM 665 N N . CYS A 1 82 ? -10.496 -12.064 -8.658 1.00 40.53 82 CYS A N 1
ATOM 666 C CA . CYS A 1 82 ? -11.793 -11.791 -8.026 1.00 40.53 82 CYS A CA 1
ATOM 667 C C . CYS A 1 82 ? -13.012 -11.870 -8.967 1.00 40.53 82 CYS A C 1
ATOM 669 O O . CYS A 1 82 ? -13.450 -10.869 -9.535 1.00 40.53 82 CYS A O 1
ATOM 671 N N . ASN A 1 83 ? -13.575 -13.083 -9.059 1.00 38.06 83 ASN A N 1
ATOM 672 C CA . ASN A 1 83 ? -15.032 -13.265 -9.086 1.00 38.06 83 ASN A CA 1
ATOM 673 C C . ASN A 1 83 ? -15.582 -13.048 -7.672 1.00 38.06 83 ASN A C 1
ATOM 675 O O . ASN A 1 83 ? -14.869 -13.450 -6.724 1.00 38.06 83 ASN A O 1
#